Protein AF-F3GAK8-F1 (afdb_monomer_lite)

Structure (mmCIF, N/CA/C/O backbone):
data_AF-F3GAK8-F1
#
_entry.id   AF-F3GAK8-F1
#
loop_
_atom_site.group_PDB
_atom_site.id
_atom_site.type_symbol
_atom_site.label_atom_id
_atom_site.label_alt_id
_atom_site.label_comp_id
_atom_site.label_asym_id
_atom_site.label_entity_id
_atom_site.label_seq_id
_atom_site.pdbx_PDB_ins_code
_atom_site.Cartn_x
_atom_site.Cartn_y
_atom_site.Cartn_z
_atom_site.occupancy
_atom_site.B_iso_or_equiv
_atom_site.auth_seq_id
_atom_site.auth_comp_id
_atom_site.auth_asym_id
_atom_site.auth_atom_id
_atom_site.pdbx_PDB_model_num
ATOM 1 N N . MET A 1 1 ? -8.398 -31.430 37.218 1.00 42.31 1 MET A N 1
ATOM 2 C CA . MET A 1 1 ? -8.064 -31.772 35.818 1.00 42.31 1 MET A CA 1
ATOM 3 C C . MET A 1 1 ? -8.850 -30.821 34.929 1.00 42.31 1 MET A C 1
ATOM 5 O O . MET A 1 1 ? -10.067 -30.925 34.900 1.00 42.31 1 MET A O 1
ATOM 9 N N . LEU A 1 2 ? -8.201 -29.820 34.326 1.00 50.66 2 LEU A N 1
ATOM 10 C CA . LEU A 1 2 ? -8.873 -28.872 33.428 1.00 50.66 2 LEU A CA 1
ATOM 11 C C . LEU A 1 2 ? -9.140 -29.592 32.103 1.00 50.66 2 LEU A C 1
ATOM 13 O O . LEU A 1 2 ? -8.199 -29.884 31.365 1.00 50.66 2 LEU A O 1
ATOM 17 N N . SER A 1 3 ? -10.401 -29.936 31.839 1.00 56.25 3 SER A N 1
ATOM 18 C CA . SER A 1 3 ? -10.810 -30.478 30.544 1.00 56.25 3 SER A CA 1
ATOM 19 C C . SER A 1 3 ? -10.586 -29.386 29.498 1.00 56.25 3 SER A C 1
ATOM 21 O O . SER A 1 3 ? -11.193 -28.320 29.578 1.00 56.25 3 SER A O 1
ATOM 23 N N . ARG A 1 4 ? -9.652 -29.598 28.567 1.00 59.78 4 ARG A N 1
ATOM 24 C CA . ARG A 1 4 ? -9.473 -28.705 27.419 1.00 59.78 4 ARG A CA 1
ATOM 25 C C . ARG A 1 4 ? -10.640 -28.952 26.476 1.00 59.78 4 ARG A C 1
ATOM 27 O O . ARG A 1 4 ? -10.605 -29.907 25.705 1.00 59.78 4 ARG A O 1
ATOM 34 N N . ASP A 1 5 ? -11.658 -28.107 26.550 1.00 61.75 5 ASP A N 1
ATOM 35 C CA . ASP A 1 5 ? -12.674 -28.051 25.508 1.00 61.75 5 ASP A CA 1
ATOM 36 C C . ASP A 1 5 ? -11.981 -27.610 24.208 1.00 61.75 5 ASP A C 1
ATOM 38 O O . ASP A 1 5 ? -11.540 -26.473 24.058 1.00 61.75 5 ASP A O 1
ATOM 42 N N . GLN A 1 6 ? -11.765 -28.566 23.305 1.00 64.50 6 GLN A N 1
ATOM 43 C CA . GLN A 1 6 ? -11.035 -28.389 22.043 1.00 64.50 6 GLN A CA 1
ATOM 44 C C . GLN A 1 6 ? -11.908 -27.793 20.927 1.00 64.50 6 GLN A C 1
ATOM 46 O O . GLN A 1 6 ? -11.433 -27.603 19.807 1.00 64.50 6 GLN A O 1
ATOM 51 N N . ARG A 1 7 ? -13.192 -27.536 21.197 1.00 66.44 7 ARG A N 1
ATOM 52 C CA . ARG A 1 7 ? -14.135 -27.000 20.213 1.00 66.44 7 ARG A CA 1
ATOM 53 C C . ARG A 1 7 ? -14.107 -25.479 20.246 1.00 66.44 7 ARG A C 1
ATOM 55 O O . ARG A 1 7 ? -14.523 -24.881 21.229 1.00 66.44 7 ARG A O 1
ATOM 62 N N . ASP A 1 8 ? -13.641 -24.874 19.153 1.00 71.38 8 ASP A N 1
ATOM 63 C CA . ASP A 1 8 ? -13.761 -23.433 18.917 1.00 71.38 8 ASP A CA 1
ATOM 64 C C . ASP A 1 8 ? -15.260 -23.055 18.899 1.00 71.38 8 ASP A C 1
ATOM 66 O O . ASP A 1 8 ? -15.972 -23.458 17.971 1.00 71.38 8 ASP A O 1
ATOM 70 N N . PRO A 1 9 ? -15.766 -22.306 19.899 1.00 76.25 9 PRO A N 1
ATOM 71 C CA . PRO A 1 9 ? -17.178 -21.931 19.978 1.00 76.25 9 PRO A CA 1
ATOM 72 C C . PRO A 1 9 ? -17.606 -21.005 18.827 1.00 76.25 9 PRO A C 1
ATOM 74 O O . PRO A 1 9 ? -18.798 -20.868 18.563 1.00 76.25 9 PRO A O 1
ATOM 77 N N . ALA A 1 10 ? -16.650 -20.404 18.109 1.00 81.19 10 ALA A N 1
ATOM 78 C CA . ALA A 1 10 ? -16.882 -19.554 16.948 1.00 81.19 10 ALA A CA 1
ATOM 79 C C . ALA A 1 10 ? -16.591 -20.257 15.606 1.00 81.19 10 ALA A C 1
ATOM 81 O O . ALA A 1 10 ? -16.575 -19.595 14.565 1.00 81.19 10 ALA A O 1
ATOM 82 N N . ALA A 1 11 ? -16.388 -21.580 15.584 1.00 84.00 11 ALA A N 1
ATOM 83 C CA . ALA A 1 11 ? -16.080 -22.310 14.352 1.00 84.00 11 ALA A CA 1
ATOM 84 C C . ALA A 1 11 ? -17.163 -22.130 13.277 1.00 84.00 11 ALA A C 1
ATOM 86 O O . ALA A 1 11 ? -16.849 -21.825 12.131 1.00 84.00 11 ALA A O 1
ATOM 87 N N . THR A 1 12 ? -18.440 -22.261 13.645 1.00 85.00 12 THR A N 1
ATOM 88 C CA . THR A 1 12 ? -19.584 -22.130 12.730 1.00 85.00 12 THR A CA 1
ATOM 89 C C . THR A 1 12 ? -19.743 -20.728 12.128 1.00 85.00 12 THR A C 1
ATOM 91 O O . THR A 1 12 ? -19.805 -20.647 10.899 1.00 85.00 12 THR A O 1
ATOM 94 N N . PRO A 1 13 ? -19.764 -19.615 12.897 1.00 88.62 13 PRO A N 1
ATOM 95 C CA . PRO A 1 13 ? -19.851 -18.282 12.301 1.00 88.62 13 PRO A CA 1
ATOM 96 C C . PRO A 1 13 ? -18.625 -17.947 11.443 1.00 88.62 13 PRO A C 1
ATOM 98 O O . PRO A 1 13 ? -18.781 -17.328 10.394 1.00 88.62 13 PRO A O 1
ATOM 101 N N . ARG A 1 14 ? -17.418 -18.400 11.820 1.00 86.75 14 ARG A N 1
ATOM 102 C CA . ARG A 1 14 ? -16.210 -18.227 10.992 1.00 86.75 14 ARG A CA 1
ATOM 103 C C . ARG A 1 14 ? -16.341 -18.939 9.651 1.00 86.75 14 ARG A C 1
ATOM 105 O O . ARG A 1 14 ? -16.098 -18.323 8.621 1.00 86.75 14 ARG A O 1
ATOM 112 N N . LEU A 1 15 ? -16.784 -20.196 9.658 1.00 91.38 15 LEU A N 1
ATOM 113 C CA . LEU A 1 15 ? -16.967 -20.998 8.447 1.00 91.38 15 LEU A CA 1
ATOM 114 C C . LEU A 1 15 ? -18.007 -20.364 7.513 1.00 91.38 15 LEU A C 1
ATOM 116 O O . LEU A 1 15 ? -17.762 -20.246 6.316 1.00 91.38 15 LEU A O 1
ATOM 120 N N . LEU A 1 16 ? -19.125 -19.880 8.064 1.00 94.06 16 LEU A N 1
ATOM 121 C CA . LEU A 1 16 ? -20.150 -19.163 7.300 1.00 94.06 16 LEU A CA 1
ATOM 122 C C . LEU A 1 16 ? -19.617 -17.864 6.684 1.00 94.06 16 LEU A C 1
ATOM 124 O O . LEU A 1 16 ? -19.872 -17.610 5.510 1.00 94.06 16 LEU A O 1
ATOM 128 N N . LEU A 1 17 ? -18.847 -17.067 7.433 1.00 94.12 17 LEU A N 1
ATOM 129 C CA . LEU A 1 17 ? -18.226 -15.847 6.908 1.00 94.12 17 LEU A CA 1
ATOM 130 C C . LEU A 1 17 ? -17.203 -16.150 5.810 1.00 94.12 17 LEU A C 1
ATOM 132 O O . LEU A 1 17 ? -17.177 -15.454 4.799 1.00 94.12 17 LEU A O 1
ATOM 136 N N . THR A 1 18 ? -16.384 -17.193 5.971 1.00 93.69 18 THR A N 1
ATOM 137 C CA . THR A 1 18 ? -15.437 -17.614 4.931 1.00 93.69 18 THR A CA 1
ATOM 138 C C . THR A 1 18 ? -16.171 -18.064 3.672 1.00 93.69 18 THR A C 1
ATOM 140 O O . THR A 1 18 ? -15.813 -17.639 2.577 1.00 93.69 18 THR A O 1
ATOM 143 N N . LEU A 1 19 ? -17.229 -18.868 3.810 1.00 96.00 19 LEU A N 1
ATOM 144 C CA . LEU A 1 19 ? -18.053 -19.293 2.677 1.00 96.00 19 LEU A CA 1
ATOM 145 C C . LEU A 1 19 ? -18.726 -18.105 1.987 1.00 96.00 19 LEU A C 1
ATOM 147 O O . LEU A 1 19 ? -18.730 -18.046 0.761 1.00 96.00 19 LEU A O 1
ATOM 151 N N . LEU A 1 20 ? -19.240 -17.142 2.753 1.00 95.81 20 LEU A N 1
ATOM 152 C CA . LEU A 1 20 ? -19.823 -15.915 2.217 1.00 95.81 20 LEU A CA 1
ATOM 153 C C . LEU A 1 20 ? -18.785 -15.086 1.450 1.00 95.81 20 LEU A C 1
ATOM 155 O O . LEU A 1 20 ? -19.063 -14.639 0.341 1.00 95.81 20 LEU A O 1
ATOM 159 N N . ALA A 1 21 ? -17.582 -14.915 2.005 1.00 94.94 21 ALA A N 1
ATOM 160 C CA . ALA A 1 21 ? -16.491 -14.213 1.340 1.00 94.94 21 ALA A CA 1
ATOM 161 C C . ALA A 1 21 ? -16.099 -14.905 0.027 1.00 94.94 21 ALA A C 1
ATOM 163 O O . ALA A 1 21 ? -15.980 -14.238 -0.996 1.00 94.94 21 ALA A O 1
ATOM 164 N N . VAL A 1 22 ? -15.970 -16.236 0.017 1.00 94.94 22 VAL A N 1
ATOM 165 C CA . VAL A 1 22 ? -15.700 -17.004 -1.210 1.00 94.94 22 VAL A CA 1
ATOM 166 C C . VAL A 1 22 ? -16.836 -16.836 -2.218 1.00 94.94 22 VAL A C 1
ATOM 168 O O . VAL A 1 22 ? -16.569 -16.538 -3.379 1.00 94.94 22 VAL A O 1
ATOM 171 N N . ALA A 1 23 ? -18.093 -16.963 -1.788 1.00 94.69 23 ALA A N 1
ATOM 172 C CA . ALA A 1 23 ? -19.259 -16.815 -2.656 1.00 94.69 23 ALA A CA 1
ATOM 173 C C . ALA A 1 23 ? -19.364 -15.413 -3.279 1.00 94.69 23 ALA A C 1
ATOM 175 O O . ALA A 1 23 ? -19.807 -15.291 -4.418 1.00 94.69 23 ALA A O 1
ATOM 176 N N . LEU A 1 24 ? -18.937 -14.370 -2.560 1.00 93.31 24 LEU A N 1
ATOM 177 C CA . LEU A 1 24 ? -18.946 -12.989 -3.040 1.00 93.31 24 LEU A CA 1
ATOM 178 C C . LEU A 1 24 ? -17.733 -12.657 -3.923 1.00 93.31 24 LEU A C 1
ATOM 180 O O . LEU A 1 24 ? -17.874 -11.965 -4.929 1.00 93.31 24 LEU A O 1
ATOM 184 N N . LEU A 1 25 ? -16.542 -13.150 -3.574 1.00 91.56 25 LEU A N 1
ATOM 185 C CA . LEU A 1 25 ? -15.305 -12.879 -4.315 1.00 91.56 25 LEU A CA 1
ATOM 186 C C . LEU A 1 25 ? -15.206 -13.697 -5.606 1.00 91.56 25 LEU A C 1
ATOM 188 O O . LEU A 1 25 ? -14.656 -13.214 -6.593 1.00 91.56 25 LEU A O 1
ATOM 192 N N . TRP A 1 26 ? -15.769 -14.906 -5.628 1.00 90.75 26 TRP A N 1
ATOM 193 C CA . TRP A 1 26 ? -15.773 -15.776 -6.803 1.00 90.75 26 TRP A CA 1
ATOM 194 C C . TRP A 1 26 ? -16.335 -15.110 -8.071 1.00 90.75 26 TRP A C 1
ATOM 196 O O . TRP A 1 26 ? -15.626 -15.087 -9.080 1.00 90.75 26 TRP A O 1
ATOM 206 N N . PRO A 1 27 ? -17.553 -14.526 -8.073 1.00 90.06 27 PRO A N 1
ATOM 207 C CA . PRO A 1 27 ? -18.060 -13.820 -9.244 1.00 90.06 27 PRO A CA 1
ATOM 208 C C . PRO A 1 27 ? -17.203 -12.600 -9.580 1.00 90.06 27 PRO A C 1
ATOM 210 O O . PRO A 1 27 ? -17.005 -12.333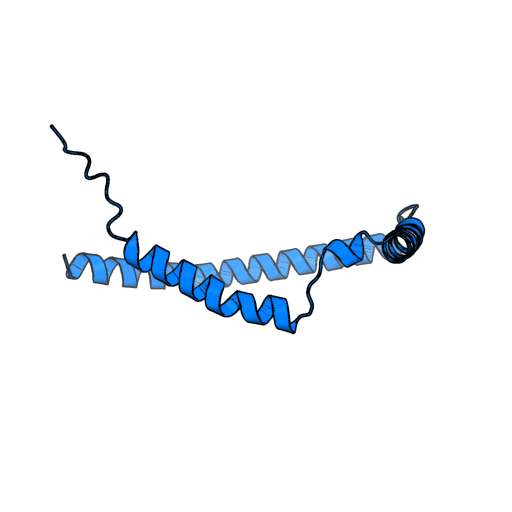 -10.756 1.00 90.06 27 PRO A O 1
ATOM 213 N N . GLY A 1 28 ? -16.632 -11.912 -8.585 1.00 87.00 28 GLY A N 1
ATOM 214 C CA . GLY A 1 28 ? -15.704 -10.802 -8.816 1.00 87.00 28 GLY A CA 1
ATOM 215 C C . GLY A 1 28 ? -14.483 -11.222 -9.636 1.00 87.00 28 GLY A C 1
ATOM 216 O O . GLY A 1 28 ? -14.157 -10.571 -10.622 1.00 87.00 28 GLY A O 1
ATOM 217 N N . ILE A 1 29 ? -13.867 -12.357 -9.299 1.00 86.06 29 ILE A N 1
ATOM 218 C CA . ILE A 1 29 ? -12.721 -12.910 -10.041 1.00 86.06 29 ILE A CA 1
ATOM 219 C C . ILE A 1 29 ? -13.121 -13.286 -11.474 1.00 86.06 29 ILE A C 1
ATOM 221 O O . ILE A 1 29 ? -12.374 -13.031 -12.416 1.00 86.06 29 ILE A O 1
ATOM 225 N N . ARG A 1 30 ? -14.310 -13.876 -11.654 1.00 85.69 30 ARG A N 1
ATOM 226 C CA . ARG A 1 30 ? -14.805 -14.293 -12.977 1.00 85.69 30 ARG A CA 1
ATOM 227 C C . ARG A 1 30 ? -15.184 -13.105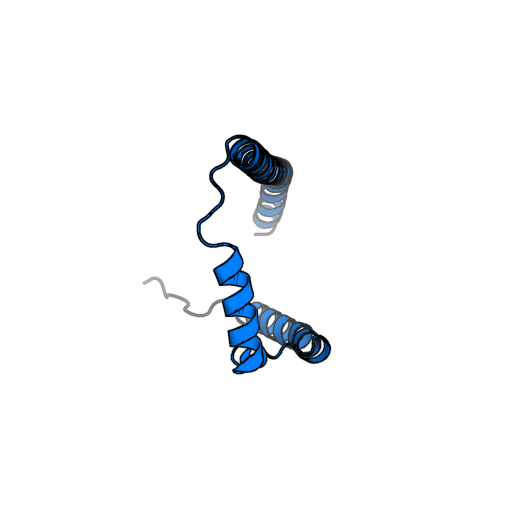 -13.862 1.00 85.69 30 ARG A C 1
ATOM 229 O O . ARG A 1 30 ? -14.879 -13.134 -15.046 1.00 85.69 30 ARG A O 1
ATOM 236 N N . LEU A 1 31 ? -15.830 -12.087 -13.295 1.00 87.12 31 LEU A N 1
ATOM 237 C CA . LEU A 1 31 ? -16.227 -10.860 -13.993 1.00 87.12 31 LEU A CA 1
ATOM 238 C C . LEU A 1 31 ? -15.024 -9.978 -14.337 1.00 87.12 31 LEU A C 1
ATOM 240 O O . LEU A 1 31 ? -15.061 -9.272 -15.335 1.00 87.12 31 LEU A O 1
ATOM 244 N N . ALA A 1 32 ? -13.965 -10.026 -13.528 1.00 84.38 32 ALA A N 1
ATOM 245 C CA . ALA A 1 32 ? -12.715 -9.32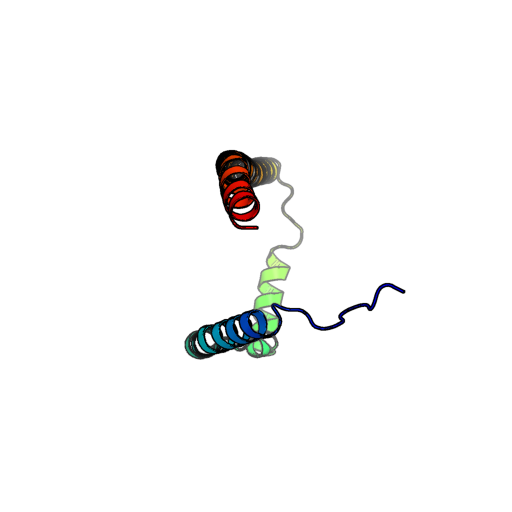5 -13.797 1.00 84.38 32 ALA A CA 1
ATOM 246 C C . ALA A 1 32 ? -11.826 -10.033 -14.838 1.00 84.38 32 ALA A C 1
ATOM 248 O O . ALA A 1 32 ? -10.718 -9.559 -15.074 1.00 84.38 32 ALA A O 1
ATOM 249 N N . GLU A 1 33 ? -12.272 -11.167 -15.407 1.00 83.81 33 GLU A N 1
ATOM 250 C CA . GLU A 1 33 ? -11.507 -12.004 -16.350 1.00 83.81 33 GLU A CA 1
ATOM 251 C C . GLU A 1 33 ? -10.066 -12.261 -15.879 1.00 83.81 33 GLU A C 1
ATOM 253 O O . GLU A 1 33 ? -9.113 -12.294 -16.657 1.00 83.81 33 GLU A O 1
ATOM 258 N N . LEU A 1 34 ? -9.897 -12.414 -14.563 1.00 79.62 34 LEU A N 1
ATOM 259 C CA . LEU A 1 34 ? -8.583 -12.426 -13.943 1.00 79.62 34 LEU A CA 1
ATOM 260 C C . LEU A 1 34 ? -7.942 -13.805 -14.137 1.00 79.62 34 LEU A C 1
ATOM 262 O O . LEU A 1 34 ? -8.103 -14.703 -13.311 1.00 79.62 34 LEU A O 1
ATOM 266 N N . ASP A 1 35 ? -7.232 -13.969 -15.253 1.00 84.12 35 ASP A N 1
ATOM 267 C CA . ASP A 1 35 ? -6.424 -15.149 -15.557 1.00 84.12 35 ASP A CA 1
ATOM 268 C C . ASP A 1 35 ? -4.923 -14.843 -15.365 1.00 84.12 35 ASP A C 1
ATOM 270 O O . ASP A 1 35 ? -4.273 -14.278 -16.251 1.00 84.12 35 ASP A O 1
ATOM 274 N N . PRO A 1 36 ? -4.328 -15.217 -14.216 1.00 82.19 36 PRO A N 1
ATOM 275 C CA . PRO A 1 36 ? -2.917 -14.957 -13.949 1.00 82.19 36 PRO A CA 1
ATOM 276 C C . PRO A 1 36 ? -1.981 -15.747 -14.874 1.00 82.19 36 PRO A C 1
ATOM 278 O O . PRO A 1 36 ? -0.823 -15.362 -15.035 1.00 82.19 36 PRO A O 1
ATOM 281 N N . LEU A 1 37 ? -2.453 -16.827 -15.507 1.00 86.88 37 LEU A N 1
ATOM 282 C CA . LEU A 1 37 ? -1.637 -17.620 -16.427 1.00 86.88 37 LEU A CA 1
ATOM 283 C C . LEU A 1 37 ? -1.382 -16.873 -17.740 1.00 86.88 37 LEU A C 1
ATOM 285 O O . LEU A 1 37 ? -0.369 -17.122 -18.394 1.00 86.88 37 LEU A O 1
ATOM 289 N N . VAL A 1 38 ? -2.234 -15.905 -18.096 1.00 87.56 38 VAL A N 1
ATOM 290 C CA . VAL A 1 38 ? -2.039 -15.037 -19.267 1.00 87.56 38 VAL A CA 1
ATOM 291 C C . VAL A 1 38 ? -0.750 -14.222 -19.146 1.00 87.56 38 VAL A C 1
ATOM 293 O O . VAL A 1 38 ? -0.059 -14.023 -20.143 1.00 87.56 38 VAL A O 1
ATOM 296 N N . LEU A 1 39 ? -0.354 -13.825 -17.933 1.00 84.06 39 LEU A N 1
ATOM 297 C CA . LEU A 1 39 ? 0.900 -13.098 -17.693 1.00 84.06 39 LEU A CA 1
ATOM 298 C C . LEU A 1 39 ? 2.143 -13.921 -18.072 1.00 84.06 39 LEU A C 1
ATOM 300 O O . LEU A 1 39 ? 3.172 -13.358 -18.436 1.00 84.06 39 LEU A O 1
ATOM 304 N N . LEU A 1 40 ? 2.043 -15.252 -18.005 1.00 89.00 40 LEU A N 1
ATOM 305 C CA . LEU A 1 40 ? 3.132 -16.181 -18.310 1.00 89.00 40 LEU A CA 1
ATOM 306 C C . LEU A 1 40 ? 3.202 -16.563 -19.796 1.00 89.00 40 LEU A C 1
ATOM 308 O O . LEU A 1 40 ? 4.136 -17.255 -20.204 1.00 89.00 40 LEU A O 1
ATOM 312 N N . GLN A 1 41 ? 2.237 -16.136 -20.616 1.00 93.75 41 GLN A N 1
ATOM 313 C CA . GLN A 1 41 ? 2.281 -16.360 -22.060 1.00 93.75 41 GLN A CA 1
ATOM 314 C C . GLN A 1 41 ? 3.512 -15.678 -22.663 1.00 93.75 41 GLN A C 1
ATOM 316 O O . GLN A 1 41 ? 3.883 -14.578 -22.259 1.00 93.75 41 GLN A O 1
ATOM 321 N N . ALA A 1 42 ? 4.143 -16.324 -23.647 1.00 89.56 42 ALA A N 1
ATOM 322 C CA . ALA A 1 42 ? 5.442 -15.906 -24.175 1.00 89.56 42 ALA A CA 1
ATOM 323 C C . ALA A 1 42 ? 5.465 -14.448 -24.673 1.00 89.56 42 ALA A C 1
ATOM 325 O O . ALA A 1 42 ? 6.439 -13.735 -24.423 1.00 89.56 42 ALA A O 1
ATOM 326 N N . ASP A 1 43 ? 4.397 -13.992 -25.329 1.00 92.00 43 ASP A N 1
ATOM 327 C CA . ASP A 1 43 ? 4.296 -12.623 -25.849 1.00 92.00 43 ASP A CA 1
ATOM 328 C C . ASP A 1 43 ? 4.139 -11.585 -24.728 1.00 92.00 43 ASP A C 1
ATOM 330 O O . ASP A 1 43 ? 4.792 -10.535 -24.744 1.00 92.00 43 ASP A O 1
ATOM 334 N N . ASN A 1 44 ? 3.346 -11.909 -23.702 1.00 91.19 44 ASN A N 1
ATOM 335 C CA . ASN A 1 44 ? 3.154 -11.055 -22.530 1.00 91.19 44 ASN A CA 1
ATOM 336 C C . ASN A 1 44 ? 4.425 -10.985 -21.686 1.00 91.19 44 ASN A C 1
ATOM 338 O O . ASN A 1 44 ? 4.896 -9.893 -21.372 1.00 91.19 44 ASN A O 1
ATOM 342 N N . ALA A 1 45 ? 5.045 -12.131 -21.407 1.00 92.44 45 ALA A N 1
ATOM 343 C CA . ALA A 1 45 ? 6.302 -12.206 -20.675 1.00 92.44 45 ALA A CA 1
ATOM 344 C C . ALA A 1 45 ? 7.429 -11.448 -21.397 1.00 92.44 45 ALA A C 1
ATOM 346 O O . ALA A 1 45 ? 8.219 -10.755 -20.754 1.00 92.44 45 ALA A O 1
ATOM 347 N N . ARG A 1 46 ? 7.486 -11.513 -22.736 1.00 94.12 46 ARG A N 1
ATOM 348 C CA . ARG A 1 46 ? 8.452 -10.749 -23.542 1.00 94.12 46 ARG A CA 1
ATOM 349 C C . ARG A 1 46 ? 8.198 -9.247 -23.462 1.00 94.12 46 ARG A C 1
ATOM 351 O O . ARG A 1 46 ? 9.146 -8.490 -23.263 1.00 94.12 46 ARG A O 1
ATOM 358 N N . THR A 1 47 ? 6.945 -8.819 -23.588 1.00 93.88 47 THR A N 1
ATOM 359 C CA . THR A 1 47 ? 6.564 -7.403 -23.483 1.00 93.88 47 THR A CA 1
ATOM 360 C C . THR A 1 47 ? 6.881 -6.847 -22.096 1.00 93.88 47 THR A C 1
ATOM 362 O O . THR A 1 47 ? 7.552 -5.822 -21.981 1.00 93.88 47 THR A O 1
ATOM 365 N N . MET A 1 48 ? 6.489 -7.562 -21.039 1.00 93.56 48 MET A N 1
ATOM 366 C CA . MET A 1 48 ? 6.812 -7.211 -19.655 1.00 93.56 48 MET A CA 1
ATOM 367 C C . MET A 1 48 ? 8.324 -7.168 -19.427 1.00 93.56 48 MET A C 1
ATOM 369 O O . MET A 1 48 ? 8.829 -6.212 -18.847 1.00 93.56 48 MET A O 1
ATOM 373 N N . GLY A 1 49 ? 9.061 -8.163 -19.924 1.00 94.00 49 GLY A N 1
ATOM 374 C CA . GLY A 1 49 ? 10.517 -8.211 -19.824 1.00 94.00 49 GLY A CA 1
ATOM 375 C C . GLY A 1 49 ? 11.192 -7.026 -20.513 1.00 94.00 49 GLY A C 1
ATOM 376 O O . GLY A 1 49 ? 12.076 -6.411 -19.927 1.00 94.00 49 GLY A O 1
ATOM 377 N N . SER A 1 50 ? 10.746 -6.656 -21.717 1.00 94.06 50 SER A N 1
ATOM 378 C CA . SER A 1 50 ? 11.265 -5.485 -22.435 1.00 94.06 50 SER A CA 1
ATOM 379 C C . SER A 1 50 ? 10.964 -4.178 -21.705 1.00 94.06 50 SER A C 1
ATOM 381 O O . SER A 1 50 ? 11.818 -3.297 -21.657 1.00 94.06 50 SER A O 1
ATOM 383 N N . PHE A 1 51 ? 9.765 -4.046 -21.137 1.00 93.88 51 PHE A N 1
ATOM 384 C CA . PHE A 1 51 ? 9.390 -2.887 -20.335 1.00 93.88 51 PHE A CA 1
ATOM 385 C C . PHE A 1 51 ? 10.273 -2.776 -19.089 1.00 93.88 51 PHE A C 1
ATOM 387 O O . PHE A 1 51 ? 10.884 -1.735 -18.874 1.00 93.88 51 PHE A O 1
ATOM 394 N N . LEU A 1 52 ? 10.416 -3.865 -18.323 1.00 94.25 52 LEU A N 1
ATOM 395 C CA . LEU A 1 52 ? 11.265 -3.924 -17.128 1.00 94.25 52 LEU A CA 1
ATOM 396 C C . LEU A 1 52 ? 12.740 -3.659 -17.450 1.00 94.25 52 LEU A C 1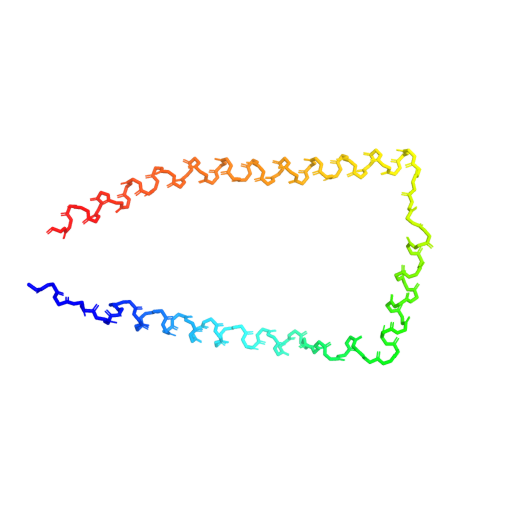
ATOM 398 O O . LEU A 1 52 ? 13.404 -2.936 -16.712 1.00 94.25 52 LEU A O 1
ATOM 402 N N . ALA A 1 53 ? 13.240 -4.191 -18.567 1.00 94.44 53 ALA A N 1
ATOM 403 C CA . ALA A 1 53 ? 14.597 -3.926 -19.033 1.00 94.44 53 ALA A CA 1
ATOM 404 C C . ALA A 1 53 ? 14.829 -2.433 -19.316 1.00 94.44 53 ALA A C 1
ATOM 406 O O . ALA A 1 53 ? 15.928 -1.940 -19.085 1.00 94.44 53 ALA A O 1
ATOM 407 N N . GLY A 1 54 ? 13.795 -1.698 -19.740 1.00 92.00 54 GLY A N 1
ATOM 408 C CA . GLY A 1 54 ? 13.851 -0.247 -19.932 1.00 92.00 54 GLY A CA 1
ATOM 409 C C . GLY A 1 54 ? 14.070 0.561 -18.646 1.00 92.00 54 GLY A C 1
ATOM 410 O O . GLY A 1 54 ? 14.504 1.706 -18.725 1.00 92.00 54 GLY A O 1
ATOM 411 N N . PHE A 1 55 ? 13.825 -0.020 -17.466 1.00 90.44 55 PHE A N 1
ATOM 412 C CA . PHE A 1 55 ? 14.120 0.609 -16.169 1.00 90.44 55 PHE A CA 1
ATOM 413 C C . PHE A 1 55 ? 15.538 0.315 -15.665 1.00 90.44 55 PHE A C 1
ATOM 415 O O . PHE A 1 55 ? 15.910 0.780 -14.586 1.00 90.44 55 PHE A O 1
ATOM 422 N N . TRP A 1 56 ? 16.326 -0.463 -16.413 1.00 90.81 56 TRP A N 1
ATOM 423 C CA . TRP A 1 56 ? 17.703 -0.785 -16.066 1.00 90.81 56 TRP A CA 1
ATOM 424 C C . TRP A 1 56 ? 18.700 -0.060 -16.988 1.00 90.81 56 TRP A C 1
ATOM 426 O O . TRP A 1 56 ? 18.588 -0.176 -18.209 1.00 90.81 56 TRP A O 1
ATOM 436 N N . PRO A 1 57 ? 19.730 0.622 -16.449 1.00 90.56 57 PRO A N 1
ATOM 437 C CA . PRO A 1 57 ? 20.030 0.818 -15.028 1.00 90.56 57 PRO A CA 1
ATOM 438 C C . PRO A 1 57 ? 19.076 1.823 -14.364 1.00 90.56 57 PRO A C 1
ATOM 440 O O . PRO A 1 57 ? 18.566 2.733 -15.012 1.00 90.56 57 PRO A O 1
ATOM 443 N N . VAL A 1 58 ? 18.867 1.670 -13.052 1.00 90.06 58 VAL A N 1
ATOM 444 C CA . VAL A 1 58 ? 17.996 2.561 -12.267 1.00 90.06 58 VAL A CA 1
ATOM 445 C C . VAL A 1 58 ? 18.453 4.020 -12.407 1.00 90.06 58 VAL A C 1
ATOM 447 O O . VAL A 1 58 ? 19.651 4.306 -12.486 1.00 90.06 58 VAL A O 1
ATOM 450 N N . ALA A 1 59 ? 17.507 4.957 -12.422 1.00 89.44 59 ALA A N 1
ATOM 451 C CA . ALA A 1 59 ? 17.811 6.382 -12.454 1.00 89.44 59 ALA A CA 1
ATOM 452 C C . ALA A 1 59 ? 18.439 6.844 -11.126 1.00 89.44 59 ALA A C 1
ATOM 454 O O . ALA A 1 59 ? 17.883 6.623 -10.054 1.00 89.44 59 ALA A O 1
ATOM 455 N N . HIS A 1 60 ? 19.587 7.519 -11.210 1.00 92.56 60 HIS A N 1
ATOM 456 C CA . HIS A 1 60 ? 20.327 8.045 -10.052 1.00 92.56 60 HIS A CA 1
ATOM 457 C C . HIS A 1 60 ? 20.519 9.569 -10.117 1.00 92.56 60 HIS A C 1
ATOM 459 O O . HIS A 1 60 ? 21.419 10.114 -9.479 1.00 92.56 60 HIS A O 1
ATOM 465 N N . SER A 1 61 ? 19.717 10.282 -10.915 1.00 95.25 61 SER A N 1
ATOM 466 C CA . SER A 1 61 ? 19.801 11.743 -10.964 1.00 95.25 61 SER A CA 1
ATOM 467 C C . SER A 1 61 ? 19.342 12.350 -9.634 1.00 95.25 61 SER A C 1
ATOM 469 O O . SER A 1 61 ? 18.398 11.870 -9.006 1.00 95.25 61 SER A O 1
ATOM 471 N N . ALA A 1 62 ? 20.005 13.424 -9.201 1.00 96.00 62 ALA A N 1
ATOM 472 C CA . ALA A 1 62 ? 19.689 14.083 -7.932 1.00 96.00 62 ALA A CA 1
ATOM 473 C C . ALA A 1 62 ? 18.239 14.601 -7.881 1.00 96.00 62 ALA A C 1
ATOM 475 O O . ALA A 1 62 ? 17.584 14.492 -6.849 1.00 96.00 62 ALA A O 1
ATOM 476 N N . GLU A 1 63 ? 17.723 15.105 -9.006 1.00 96.25 63 GLU A N 1
ATOM 477 C CA . GLU A 1 63 ? 16.329 15.542 -9.147 1.00 96.25 63 GLU A CA 1
ATOM 478 C C . GLU A 1 63 ? 15.344 14.387 -8.917 1.00 96.25 63 GLU A C 1
ATOM 480 O O . GLU A 1 63 ? 14.418 14.512 -8.115 1.00 96.25 63 GLU A O 1
ATOM 485 N N . PHE A 1 64 ? 15.583 13.233 -9.550 1.00 95.00 64 PHE A N 1
ATOM 486 C CA . PHE A 1 64 ? 14.741 12.052 -9.376 1.00 95.00 64 PHE A CA 1
ATOM 487 C C . PHE A 1 64 ? 14.779 11.531 -7.937 1.00 95.00 64 PHE A C 1
ATOM 489 O O . PHE A 1 64 ? 13.735 11.218 -7.373 1.00 95.00 64 PHE A O 1
ATOM 496 N N . LEU A 1 65 ? 15.961 11.478 -7.316 1.00 96.75 65 LEU A N 1
ATOM 497 C CA . LEU A 1 65 ? 16.101 11.059 -5.919 1.00 96.75 65 LEU A CA 1
ATOM 498 C C . LEU A 1 65 ? 15.371 12.002 -4.956 1.00 96.75 65 LEU A C 1
ATOM 500 O O . LEU A 1 65 ? 14.771 11.531 -3.992 1.00 96.75 65 LEU A O 1
ATOM 504 N N . GLY A 1 66 ? 15.392 13.310 -5.226 1.00 97.62 66 GLY A N 1
ATOM 505 C CA . GLY A 1 66 ? 14.622 14.289 -4.462 1.00 97.62 66 GLY A CA 1
ATOM 506 C C . GLY A 1 66 ? 13.120 14.007 -4.525 1.00 97.62 66 GLY A C 1
ATOM 507 O O . GLY A 1 66 ? 12.472 13.910 -3.484 1.00 97.62 66 GLY A O 1
ATOM 508 N N . LEU A 1 67 ? 12.588 13.788 -5.732 1.00 97.31 67 LEU A N 1
ATOM 509 C CA . LEU A 1 67 ? 11.180 13.425 -5.937 1.00 97.31 67 LEU A CA 1
ATOM 510 C C . LEU A 1 67 ? 10.821 12.087 -5.275 1.00 97.31 67 LEU A C 1
ATOM 512 O O . LEU A 1 67 ? 9.775 11.964 -4.641 1.00 97.31 67 LEU A O 1
ATOM 516 N N . LEU A 1 68 ? 11.693 11.085 -5.398 1.00 96.62 68 LEU A N 1
ATOM 517 C CA . LEU A 1 68 ? 11.492 9.763 -4.810 1.00 96.62 68 LEU A CA 1
ATOM 518 C C . LEU A 1 68 ? 11.422 9.829 -3.280 1.00 96.62 68 LEU A C 1
ATOM 520 O O . LEU A 1 68 ? 10.561 9.188 -2.672 1.00 96.62 68 LEU A O 1
ATOM 524 N N . LEU A 1 69 ? 12.311 10.603 -2.655 1.00 98.12 69 LEU A N 1
ATOM 525 C CA . LEU A 1 69 ? 12.315 10.798 -1.209 1.00 98.12 69 LEU A CA 1
ATOM 526 C C . LEU A 1 69 ? 11.032 11.493 -0.743 1.00 98.12 69 LEU A C 1
ATOM 528 O O . LEU A 1 69 ? 10.408 11.021 0.205 1.00 98.12 69 LEU A O 1
ATOM 532 N N . ASP A 1 70 ? 10.621 12.563 -1.424 1.00 98.38 70 ASP A N 1
ATOM 533 C CA . ASP A 1 70 ? 9.399 13.303 -1.097 1.00 98.38 70 ASP A CA 1
ATOM 534 C C . ASP A 1 70 ? 8.154 12.406 -1.179 1.00 98.38 70 ASP A C 1
ATOM 536 O O . ASP A 1 70 ? 7.408 12.276 -0.208 1.00 98.38 70 ASP A O 1
ATOM 540 N N . ALA A 1 71 ? 7.995 11.664 -2.279 1.00 98.00 71 ALA A N 1
ATOM 541 C CA . ALA A 1 71 ? 6.893 10.715 -2.449 1.00 98.00 71 ALA A CA 1
ATOM 542 C C . ALA A 1 71 ? 6.889 9.605 -1.377 1.00 98.00 71 ALA A C 1
ATOM 544 O O . ALA A 1 71 ? 5.834 9.188 -0.878 1.00 98.00 71 ALA A O 1
ATOM 545 N N . THR A 1 72 ? 8.075 9.134 -0.979 1.00 97.94 72 THR A N 1
ATOM 546 C CA . THR A 1 72 ? 8.223 8.132 0.085 1.00 97.94 72 THR A CA 1
ATOM 547 C C . THR A 1 72 ? 7.794 8.700 1.439 1.00 97.94 72 THR A C 1
ATOM 549 O O . THR A 1 72 ? 7.026 8.061 2.166 1.00 97.94 72 THR A O 1
ATOM 552 N N . LEU A 1 73 ? 8.236 9.917 1.771 1.00 98.50 73 LEU A N 1
ATOM 553 C CA . LEU A 1 73 ? 7.848 10.606 3.002 1.00 98.50 73 LEU A CA 1
ATOM 554 C C . LEU A 1 73 ? 6.351 10.905 3.027 1.00 98.50 73 LEU A C 1
ATOM 556 O O . LEU A 1 73 ? 5.717 10.718 4.064 1.00 98.50 73 LEU A O 1
ATOM 560 N N . GLN A 1 74 ? 5.765 11.291 1.896 1.00 98.50 74 GLN A N 1
ATOM 561 C CA . GLN A 1 74 ? 4.330 11.513 1.783 1.00 98.50 74 GLN A CA 1
ATOM 562 C C . GLN A 1 74 ? 3.536 10.230 2.072 1.00 98.50 74 GLN A C 1
ATOM 564 O O . GLN A 1 74 ? 2.577 10.264 2.842 1.00 98.50 74 GLN A O 1
ATOM 569 N N . THR A 1 75 ? 3.965 9.084 1.535 1.00 98.12 75 THR A N 1
ATOM 570 C CA . THR A 1 75 ? 3.333 7.781 1.813 1.00 98.12 75 THR A CA 1
ATOM 571 C C . THR A 1 75 ? 3.401 7.433 3.302 1.00 98.12 75 THR A C 1
ATOM 573 O O . THR A 1 75 ? 2.394 7.052 3.903 1.00 98.12 75 THR A O 1
ATOM 576 N N . LEU A 1 76 ? 4.571 7.615 3.924 1.00 98.50 76 LEU A N 1
ATOM 577 C CA . LEU A 1 76 ? 4.757 7.367 5.353 1.00 98.50 76 LEU A CA 1
ATOM 578 C C . LEU A 1 76 ? 3.909 8.314 6.210 1.00 98.50 76 LEU A C 1
ATOM 580 O O . LEU A 1 76 ? 3.305 7.877 7.192 1.00 98.50 76 LEU A O 1
ATOM 584 N N . ALA A 1 77 ? 3.836 9.591 5.838 1.00 98.00 77 ALA A N 1
ATOM 585 C CA . ALA A 1 77 ? 3.042 10.594 6.532 1.00 98.00 77 ALA A CA 1
ATOM 586 C C . ALA A 1 77 ? 1.551 10.239 6.498 1.00 98.00 77 ALA A C 1
ATOM 588 O O . ALA A 1 77 ? 0.904 10.225 7.545 1.00 98.00 77 ALA A O 1
ATOM 589 N N . ILE A 1 78 ? 1.025 9.874 5.324 1.00 98.50 78 ILE A N 1
ATOM 590 C CA . ILE A 1 78 ? -0.372 9.452 5.157 1.00 98.50 78 ILE A CA 1
ATOM 591 C C . ILE A 1 78 ? -0.662 8.207 6.002 1.00 98.50 78 ILE A C 1
ATOM 593 O O . ILE A 1 78 ? -1.636 8.191 6.755 1.00 98.50 78 ILE A O 1
ATOM 597 N N . ALA A 1 79 ? 0.193 7.182 5.928 1.00 98.25 79 ALA A N 1
ATOM 598 C CA . ALA A 1 79 ? 0.014 5.952 6.697 1.00 98.25 79 ALA A CA 1
ATOM 599 C C . ALA A 1 79 ? 0.048 6.213 8.213 1.00 98.25 79 ALA A C 1
ATOM 601 O O . ALA A 1 79 ? -0.814 5.736 8.950 1.00 98.25 79 ALA A O 1
ATOM 602 N N . THR A 1 80 ? 1.003 7.022 8.676 1.00 98.12 80 THR A N 1
ATOM 603 C CA . THR A 1 80 ? 1.160 7.365 10.096 1.00 98.12 80 THR A CA 1
ATOM 604 C C . THR A 1 80 ? -0.025 8.178 10.606 1.00 98.12 80 THR A C 1
ATOM 606 O O . THR A 1 80 ? -0.565 7.871 11.668 1.00 98.12 80 THR A O 1
ATOM 609 N N . ALA A 1 81 ? -0.478 9.176 9.842 1.00 98.25 81 ALA A N 1
ATOM 610 C CA . ALA A 1 81 ? -1.661 9.961 10.177 1.00 98.25 81 ALA A CA 1
ATOM 611 C C . ALA A 1 81 ? -2.916 9.077 10.242 1.00 98.25 81 ALA A C 1
ATOM 613 O O . ALA A 1 81 ? -3.683 9.167 11.200 1.00 98.25 81 ALA A O 1
ATOM 614 N N . GLY A 1 82 ? -3.088 8.173 9.274 1.00 98.25 82 GLY A N 1
ATOM 615 C CA . GLY A 1 82 ? -4.183 7.206 9.264 1.00 98.25 82 GLY A CA 1
ATOM 616 C C . GLY A 1 82 ? -4.187 6.308 10.502 1.00 98.25 82 GLY A C 1
ATOM 617 O O . GLY A 1 82 ? -5.223 6.167 11.148 1.00 98.25 82 GLY A O 1
ATOM 618 N N . ILE A 1 83 ? -3.031 5.757 10.887 1.00 98.50 83 ILE A N 1
ATOM 619 C CA . ILE A 1 83 ? -2.893 4.930 12.097 1.00 98.50 83 ILE A CA 1
ATOM 620 C C . ILE A 1 83 ? -3.180 5.747 13.359 1.00 98.50 83 ILE A C 1
ATOM 622 O O . ILE A 1 83 ? -3.913 5.283 14.229 1.00 98.50 83 ILE A O 1
ATOM 626 N N . ALA A 1 84 ? -2.643 6.963 13.464 1.00 98.38 84 ALA A N 1
ATOM 627 C CA . ALA A 1 84 ? -2.874 7.826 14.618 1.00 98.38 84 ALA A CA 1
ATOM 628 C C . ALA A 1 84 ? -4.369 8.136 14.804 1.00 98.38 84 ALA A C 1
ATOM 630 O O . ALA A 1 84 ? -4.902 7.992 15.905 1.00 98.38 84 ALA A O 1
ATOM 631 N N . LEU A 1 85 ? -5.065 8.489 13.718 1.00 98.25 85 LEU A N 1
ATOM 632 C CA . LEU A 1 85 ? -6.511 8.720 13.730 1.00 98.25 85 LEU A CA 1
ATOM 633 C C . LEU A 1 85 ? -7.294 7.438 14.038 1.00 98.25 85 LEU A C 1
ATOM 635 O O . LEU A 1 85 ? -8.242 7.470 14.821 1.00 98.25 85 LEU A O 1
ATOM 639 N N . ALA A 1 86 ? -6.887 6.298 13.475 1.00 98.12 86 ALA A N 1
ATOM 640 C CA . ALA A 1 86 ? -7.509 5.011 13.762 1.00 98.12 86 ALA A CA 1
ATOM 641 C C . ALA A 1 86 ? -7.390 4.646 15.247 1.00 98.12 86 ALA A C 1
ATOM 643 O O . ALA A 1 86 ? -8.380 4.237 15.844 1.00 98.12 86 ALA A O 1
ATOM 644 N N . LEU A 1 87 ? -6.223 4.844 15.870 1.00 98.00 87 LEU A N 1
ATOM 645 C CA . LEU A 1 87 ? -6.018 4.600 17.301 1.00 98.00 87 LEU A CA 1
ATOM 646 C C . LEU A 1 87 ? -6.866 5.534 18.169 1.00 98.00 87 LEU A C 1
ATOM 648 O O . LEU A 1 87 ? -7.456 5.079 19.148 1.00 98.00 87 LEU A O 1
ATOM 652 N N . LEU A 1 88 ? -6.983 6.808 17.782 1.00 98.06 88 LEU A N 1
ATOM 653 C CA . LEU A 1 88 ? -7.818 7.786 18.481 1.00 98.06 88 LEU A CA 1
ATOM 654 C C . LEU A 1 88 ? -9.285 7.332 18.581 1.00 98.06 88 LEU A C 1
ATOM 656 O O . LEU A 1 88 ? -9.930 7.573 19.597 1.00 98.06 88 LEU A O 1
ATOM 660 N N . LEU A 1 89 ? -9.797 6.654 17.552 1.00 97.44 89 LEU A N 1
ATOM 661 C CA . LEU A 1 89 ? -11.156 6.104 17.511 1.00 97.44 89 LEU A CA 1
ATOM 662 C C . LEU A 1 89 ? -11.247 4.699 18.127 1.00 97.44 89 LEU A C 1
ATOM 664 O O . LEU A 1 89 ? -12.187 4.391 18.859 1.00 97.44 89 LEU A O 1
ATOM 668 N N . ALA A 1 90 ? -10.274 3.834 17.839 1.00 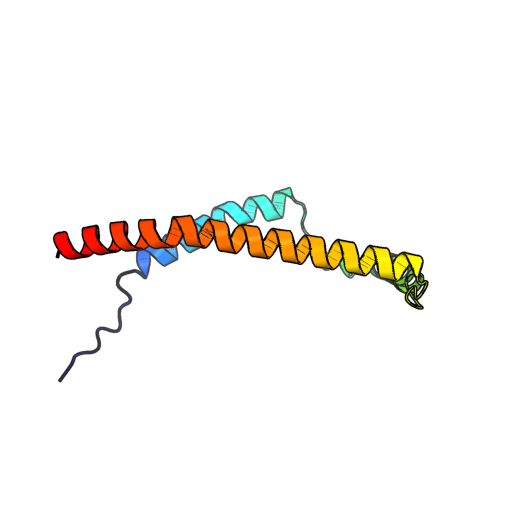96.31 90 ALA A N 1
ATOM 669 C CA . ALA A 1 90 ? -10.290 2.432 18.237 1.00 96.31 90 ALA A CA 1
ATOM 670 C C . ALA A 1 90 ? -10.140 2.256 19.751 1.00 96.31 90 ALA A C 1
ATOM 672 O O . ALA A 1 90 ? -10.827 1.418 20.332 1.00 96.31 90 ALA A O 1
ATOM 673 N N . VAL A 1 91 ? -9.291 3.057 20.406 1.00 96.31 91 VAL A N 1
ATOM 674 C CA . VAL A 1 91 ? -9.093 2.988 21.862 1.00 96.31 91 VAL A CA 1
ATOM 675 C C . VAL A 1 91 ? -10.409 3.214 22.622 1.00 96.31 91 VAL A C 1
ATOM 677 O O . VAL A 1 91 ? -10.821 2.294 23.333 1.00 96.31 91 VAL A O 1
ATOM 680 N N . PRO A 1 92 ? -11.135 4.341 22.469 1.00 94.88 92 PRO A N 1
ATOM 681 C CA . PRO A 1 92 ? -12.391 4.540 23.190 1.00 94.88 92 PRO A CA 1
ATOM 682 C C . PRO A 1 92 ? -13.462 3.515 22.795 1.00 94.88 92 PRO A C 1
ATOM 684 O O . PRO A 1 92 ? -14.152 2.995 23.671 1.00 94.88 92 PRO A O 1
ATOM 687 N N . ALA A 1 93 ? -13.568 3.159 21.510 1.00 94.75 93 ALA A N 1
ATOM 688 C CA . ALA A 1 93 ? -14.517 2.144 21.057 1.00 94.75 93 ALA A CA 1
ATOM 689 C C . ALA A 1 93 ? -14.260 0.775 21.716 1.00 94.75 93 ALA A C 1
ATOM 691 O O . ALA A 1 93 ? -15.202 0.110 22.148 1.00 94.75 93 ALA A O 1
ATOM 692 N N . SER A 1 94 ? -12.991 0.375 21.854 1.00 92.88 94 SER A N 1
ATOM 693 C CA . SER A 1 94 ? -12.608 -0.892 22.487 1.00 92.88 94 SER A CA 1
ATOM 694 C C . SER A 1 94 ? -12.955 -0.935 23.978 1.00 92.88 94 SER A C 1
ATOM 696 O O . SER A 1 94 ? -13.425 -1.964 24.471 1.00 92.88 94 SER A O 1
ATOM 698 N N . LEU A 1 95 ? -12.795 0.189 24.686 1.00 92.94 95 LEU A N 1
ATOM 699 C CA . LEU A 1 95 ? -13.165 0.308 26.096 1.00 92.94 95 LEU A CA 1
ATOM 700 C C . LEU A 1 95 ? -14.686 0.229 26.280 1.00 92.94 95 LEU A C 1
ATOM 702 O O . LEU A 1 95 ? -15.157 -0.470 27.176 1.00 92.94 95 LEU A O 1
ATOM 706 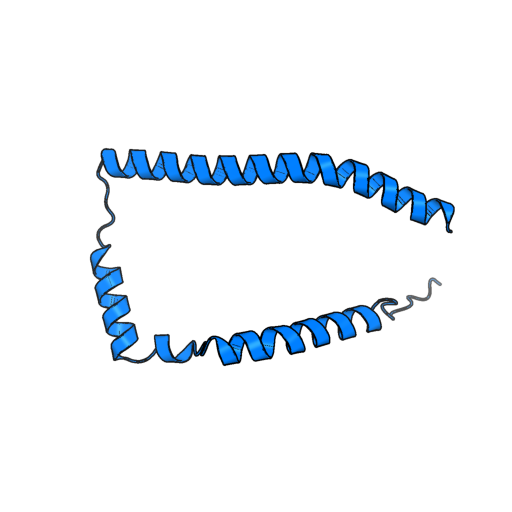N N . LEU A 1 96 ? -15.467 0.890 25.419 1.00 91.12 96 LEU A N 1
ATOM 707 C CA . LEU A 1 96 ? -16.933 0.806 25.445 1.00 91.12 96 LEU A CA 1
ATOM 708 C C . LEU A 1 96 ? -17.433 -0.616 25.155 1.00 91.12 96 LEU A C 1
ATOM 710 O O . LEU A 1 96 ? -18.282 -1.131 25.882 1.00 91.12 96 LEU A O 1
ATOM 714 N N . ALA A 1 97 ? -16.877 -1.273 24.136 1.00 89.62 97 ALA A N 1
ATOM 715 C CA . ALA A 1 97 ? -17.255 -2.635 23.769 1.00 89.62 97 ALA A CA 1
ATOM 716 C C . ALA A 1 97 ? -16.928 -3.649 24.880 1.00 89.62 97 ALA A C 1
ATOM 718 O O . ALA A 1 97 ? -17.748 -4.509 25.201 1.00 89.62 97 ALA A O 1
ATOM 719 N N . SER A 1 98 ? -15.757 -3.520 25.510 1.00 86.31 98 SER A N 1
ATOM 720 C CA . SER A 1 98 ? -15.327 -4.423 26.586 1.00 86.31 98 SER A CA 1
ATOM 721 C C . SER A 1 98 ? -16.168 -4.257 27.857 1.00 86.31 98 SER A C 1
ATOM 723 O O . SER A 1 98 ? -16.467 -5.243 28.527 1.00 86.31 98 SER A O 1
ATOM 725 N N . GLN A 1 99 ? -16.613 -3.036 28.174 1.00 72.69 99 GLN A N 1
ATOM 726 C CA . GLN A 1 99 ? -17.530 -2.803 29.296 1.00 72.69 99 GLN A CA 1
ATOM 727 C C . GLN A 1 99 ? -18.918 -3.405 29.055 1.00 72.69 99 GLN A C 1
ATOM 729 O O . GLN A 1 99 ? -19.485 -3.995 29.971 1.00 72.69 99 GLN A O 1
ATOM 734 N N . ALA A 1 100 ? -19.451 -3.322 27.832 1.00 65.44 100 ALA A N 1
ATOM 735 C CA . ALA A 1 100 ? -20.724 -3.961 27.491 1.00 65.44 100 ALA A CA 1
ATOM 736 C C . ALA A 1 100 ? -20.672 -5.489 27.681 1.00 65.44 100 ALA A C 1
ATOM 738 O O . ALA A 1 100 ? -21.627 -6.086 28.170 1.00 65.44 100 ALA A O 1
ATOM 739 N N . LEU A 1 101 ? -19.534 -6.109 27.355 1.00 60.88 101 LEU A N 1
ATOM 740 C CA . LEU A 1 101 ? -19.295 -7.538 27.577 1.00 60.88 101 LEU A CA 1
ATOM 741 C C . LEU A 1 101 ? -19.138 -7.885 29.065 1.00 60.88 101 LEU A C 1
ATOM 743 O O . LEU A 1 101 ? -19.619 -8.929 29.491 1.00 60.88 101 LEU A O 1
ATOM 747 N N . SER A 1 102 ? -18.512 -7.011 29.862 1.00 64.44 102 SER A N 1
ATOM 748 C CA . SER A 1 102 ? -18.341 -7.219 31.308 1.00 64.44 102 SER A CA 1
ATOM 749 C C . SER A 1 102 ? -19.624 -7.024 32.120 1.00 64.44 102 SER A C 1
ATOM 751 O O . SER A 1 102 ? -19.738 -7.618 33.184 1.00 64.44 102 SER A O 1
ATOM 753 N N . LEU A 1 103 ? -20.558 -6.180 31.672 1.00 59.91 103 LEU A N 1
ATOM 754 C CA . LEU A 1 103 ? -21.852 -5.964 32.340 1.00 59.91 103 LEU A CA 1
ATOM 755 C C . LEU A 1 103 ? -22.901 -7.025 31.967 1.00 59.91 103 LEU A C 1
ATOM 757 O O . LEU A 1 103 ? -23.947 -7.108 32.604 1.00 59.91 103 LEU A O 1
ATOM 761 N N . SER A 1 104 ? -22.636 -7.801 30.915 1.00 54.50 104 SER A N 1
ATOM 762 C CA . SER A 1 104 ? -23.518 -8.842 30.381 1.00 54.50 104 SER A CA 1
ATOM 763 C C . SER A 1 104 ? -23.152 -10.263 30.847 1.00 54.50 104 SER A C 1
ATOM 765 O O . SER A 1 104 ? -23.865 -11.199 30.478 1.00 54.50 104 SER A O 1
ATOM 767 N N . ALA A 1 105 ? -22.048 -10.436 31.582 1.00 49.84 105 ALA A N 1
ATOM 768 C CA . ALA A 1 105 ? -21.577 -11.713 32.130 1.00 49.84 105 ALA A CA 1
ATOM 769 C C . ALA A 1 105 ? -21.912 -11.823 33.622 1.00 49.84 105 ALA A C 1
ATOM 771 O O . ALA A 1 105 ? -22.277 -12.941 34.048 1.00 49.84 105 ALA A O 1
#

Sequence (105 aa):
MLSRDQRDPAATPRLLLTLLAVALLWPGIRLAELDPLVLLQADNARTMGSFLAGFWPVAHSAEFLGLLLDATLQTLAIATAGIALALLLAVPASLLASQALSLSA

Organism: NCBI:txid629263

Foldseek 3Di:
DDPPPPDDPCPVVVVVVVVVVCVVVVVVCVVVVDDPVVCVPPVNVVVVVVVVVVCPPPDDDPVVVVVVVVVVVVVVVVVVVVVVVCCVVCVVVVVVVVVVVVVVD

Secondary structure (DSSP, 8-state):
------S-TTHHHHHHHHHHHHHHHHHHHHHTT--GGGGGSHHHHHHHHHHHHTT-SPP--HHHHHHHHHHHHHHHHHHHHHHHHHHHHHHHHHHHHHHHHHH--

Radius of gyration: 24.85 Å; chains: 1; bounding box: 44×47×62 Å

pLDDT: mean 88.0, std 12.72, range [42.31, 98.5]